Protein AF-X6EL77-F1 (afdb_monomer_lite)

Foldseek 3Di:
DQCPPPNHDDDPVRVVVVVVVVVVPDDDDDDDDDDDDDDDDPPRDDDDPDDPPD

Structure (mmCIF, N/CA/C/O backbone):
data_AF-X6EL77-F1
#
_entry.id   AF-X6EL77-F1
#
loop_
_atom_site.group_PDB
_atom_site.id
_atom_site.type_symbol
_atom_site.label_atom_id
_atom_site.label_alt_id
_atom_site.label_comp_id
_atom_site.label_asym_id
_atom_site.label_entity_id
_atom_site.label_seq_id
_atom_site.pdbx_PDB_ins_code
_atom_site.Cartn_x
_atom_site.Cartn_y
_atom_site.Cartn_z
_atom_site.occupancy
_atom_site.B_iso_or_equiv
_atom_site.auth_seq_id
_atom_site.auth_comp_id
_atom_site.auth_asym_id
_atom_site.auth_atom_id
_atom_site.pdbx_PDB_model_num
ATOM 1 N N . MET A 1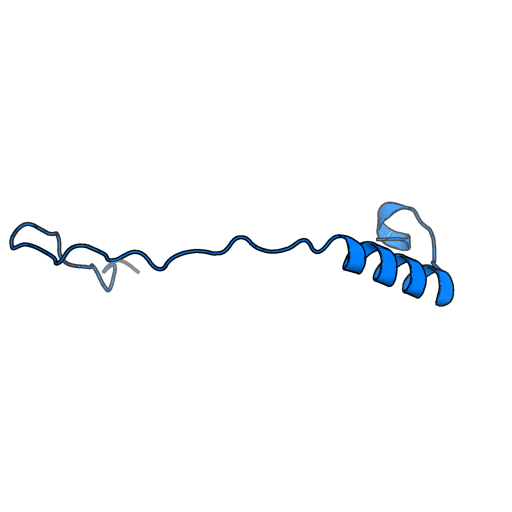 1 ? -5.853 4.029 20.034 1.00 60.72 1 MET A N 1
ATOM 2 C CA . MET A 1 1 ? -5.962 5.454 19.640 1.00 60.72 1 MET A CA 1
ATOM 3 C C . MET A 1 1 ? -6.807 6.257 20.622 1.00 60.72 1 MET A C 1
ATOM 5 O O . MET A 1 1 ? -6.291 7.248 21.111 1.00 60.72 1 MET A O 1
ATOM 9 N N . GLY A 1 2 ? -8.017 5.815 20.994 1.00 72.50 2 GLY A N 1
ATOM 10 C CA . GLY A 1 2 ? -8.893 6.545 21.932 1.00 72.50 2 GLY A CA 1
ATOM 11 C C . GLY A 1 2 ? -8.217 7.009 23.232 1.00 72.50 2 GLY A C 1
ATOM 12 O O . GLY A 1 2 ? -8.069 8.206 23.460 1.00 72.50 2 GLY A O 1
ATOM 13 N N . THR A 1 3 ? -7.717 6.087 24.055 1.00 75.62 3 THR A N 1
ATOM 14 C CA . THR A 1 3 ? -7.128 6.448 25.358 1.00 75.62 3 THR A CA 1
ATOM 15 C C . THR A 1 3 ? -5.730 7.048 25.230 1.00 75.62 3 THR A C 1
ATOM 17 O O . THR A 1 3 ? -5.415 8.033 25.886 1.00 75.62 3 THR A O 1
ATOM 20 N N . THR A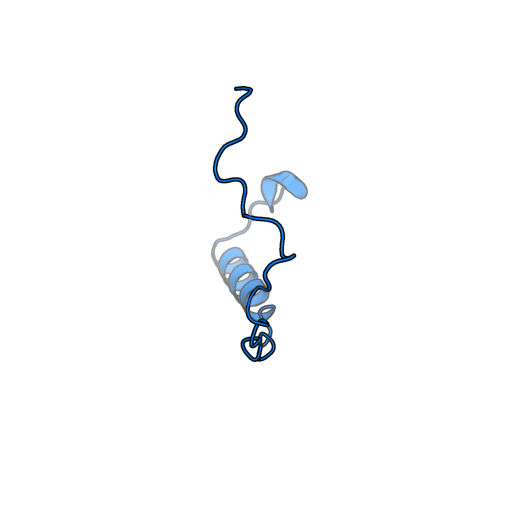 1 4 ? -4.895 6.489 24.353 1.00 78.75 4 THR A N 1
ATOM 21 C CA . THR A 1 4 ? -3.484 6.882 24.200 1.00 78.75 4 THR A CA 1
ATOM 22 C C . THR A 1 4 ? -3.295 8.262 23.566 1.00 78.75 4 THR A C 1
ATOM 24 O O . THR A 1 4 ? -2.324 8.936 23.888 1.00 78.75 4 THR A O 1
ATOM 27 N N . GLN A 1 5 ? -4.181 8.679 22.653 1.00 77.56 5 GLN A N 1
ATOM 28 C CA . GLN A 1 5 ? -4.050 9.952 21.934 1.00 77.56 5 GLN A CA 1
ATOM 29 C C . GLN A 1 5 ? -5.009 11.028 22.452 1.00 77.56 5 GLN A C 1
ATOM 31 O O . GLN A 1 5 ? -4.649 12.201 22.450 1.00 77.56 5 GLN A O 1
ATOM 36 N N . LEU A 1 6 ? -6.216 10.643 22.884 1.00 85.31 6 LEU A N 1
ATOM 37 C CA . LEU A 1 6 ? -7.294 11.578 23.228 1.00 85.31 6 LEU A CA 1
ATOM 38 C C . LEU A 1 6 ? -7.786 11.441 24.678 1.00 85.31 6 LEU A C 1
ATOM 40 O O . LEU A 1 6 ? -8.601 12.246 25.114 1.00 85.31 6 LEU A O 1
ATOM 44 N N . GLY A 1 7 ? -7.315 10.441 25.434 1.00 85.44 7 GLY A N 1
ATOM 45 C CA . GLY A 1 7 ? -7.772 10.188 26.805 1.00 85.44 7 GLY A CA 1
ATOM 46 C C . GLY A 1 7 ? -9.209 9.662 26.909 1.00 85.44 7 GLY A C 1
ATOM 47 O O . GLY A 1 7 ? -9.775 9.682 27.997 1.00 85.44 7 GLY A O 1
ATOM 48 N N . VAL A 1 8 ? -9.800 9.187 25.806 1.00 86.12 8 VAL A N 1
ATOM 49 C CA . VAL A 1 8 ? -11.201 8.732 25.748 1.00 86.12 8 VAL A CA 1
ATOM 50 C C . VAL A 1 8 ? -11.275 7.207 25.701 1.00 86.12 8 VAL A C 1
ATOM 52 O O . VAL A 1 8 ? -10.595 6.567 24.896 1.00 86.12 8 VAL A O 1
ATOM 55 N N . VAL A 1 9 ? -12.124 6.622 26.548 1.00 85.75 9 VAL A N 1
ATOM 56 C CA . VAL A 1 9 ? -12.543 5.218 26.429 1.00 85.75 9 VAL A CA 1
ATOM 57 C C . VAL A 1 9 ? -13.774 5.184 25.530 1.00 85.75 9 VAL A C 1
ATOM 59 O O . VAL A 1 9 ? -14.758 5.846 25.840 1.00 85.75 9 VAL A O 1
ATOM 62 N N . LEU A 1 10 ? -13.692 4.453 24.419 1.00 87.19 10 LEU A N 1
ATOM 63 C CA . LEU A 1 10 ? -14.819 4.252 23.506 1.00 87.19 10 LEU A CA 1
ATOM 64 C C . LEU A 1 10 ? -15.709 3.130 24.041 1.00 87.19 10 LEU A C 1
ATOM 66 O O . LEU A 1 10 ? -15.186 2.121 24.521 1.00 87.19 10 LEU A O 1
ATOM 70 N N . ALA A 1 11 ? -17.023 3.303 23.943 1.00 93.12 11 ALA A N 1
ATOM 71 C CA . ALA A 1 11 ? -17.967 2.211 24.146 1.00 93.12 11 ALA A CA 1
ATOM 72 C C . ALA A 1 11 ? -17.885 1.201 22.986 1.00 93.12 11 ALA A C 1
ATOM 74 O O . ALA A 1 11 ? -17.465 1.550 21.882 1.00 93.12 11 ALA A O 1
ATOM 75 N N . ASP A 1 12 ? -18.326 -0.037 23.218 1.00 92.31 12 ASP A N 1
ATOM 76 C CA . ASP A 1 12 ? -18.251 -1.108 22.211 1.00 92.31 12 ASP A CA 1
ATOM 77 C C . ASP A 1 12 ? -18.993 -0.740 20.909 1.00 92.31 12 ASP A C 1
ATOM 79 O O . ASP A 1 12 ? -18.472 -0.945 19.818 1.00 92.31 12 ASP A O 1
ATOM 83 N N . GLU A 1 13 ? -20.154 -0.084 21.004 1.00 95.06 13 GLU A N 1
ATOM 84 C CA . GLU A 1 13 ? -20.912 0.377 19.829 1.00 95.06 13 GLU A CA 1
ATOM 85 C C . GLU A 1 13 ? -20.182 1.487 19.045 1.00 95.06 13 GLU A C 1
ATOM 87 O O . GLU A 1 13 ? -20.180 1.497 17.813 1.00 95.06 13 GLU A O 1
ATOM 92 N N . GLU A 1 14 ? -19.504 2.411 19.736 1.00 93.12 14 GLU A N 1
ATOM 93 C CA . GLU A 1 14 ? -18.691 3.453 19.091 1.00 93.12 14 GLU A CA 1
ATOM 94 C C . GLU A 1 14 ? -17.461 2.851 18.401 1.00 93.12 14 GLU A C 1
ATOM 96 O O . GLU A 1 14 ? -17.043 3.321 17.339 1.00 93.12 14 GLU A O 1
ATOM 101 N N . LEU A 1 15 ? -16.888 1.800 18.996 1.00 93.31 15 LEU A N 1
ATOM 102 C CA . LEU A 1 15 ? -15.789 1.040 18.416 1.00 93.31 15 LEU A CA 1
ATOM 103 C C . LEU A 1 15 ? -16.232 0.357 17.116 1.00 93.31 15 LEU A C 1
ATOM 105 O O . LEU A 1 15 ? -15.540 0.481 16.106 1.00 93.31 15 LEU A O 1
ATOM 109 N N . ASP A 1 16 ? -17.391 -0.301 17.120 1.00 96.44 16 ASP A N 1
ATOM 110 C CA . ASP A 1 16 ? -17.936 -0.987 15.946 1.00 96.44 16 ASP A CA 1
ATOM 111 C C . ASP A 1 16 ? -18.215 -0.010 14.794 1.00 96.44 16 ASP A C 1
ATOM 113 O O . ASP A 1 16 ? -17.835 -0.266 13.646 1.00 96.44 16 ASP A O 1
ATOM 117 N N . LEU A 1 17 ? -18.800 1.155 15.092 1.00 97.38 17 LEU A N 1
ATOM 118 C CA . LEU A 1 17 ? -19.030 2.213 14.104 1.00 97.38 17 LEU A CA 1
ATOM 119 C C . LEU A 1 17 ? -17.720 2.786 13.549 1.00 97.38 17 LEU A C 1
ATOM 121 O O . LEU A 1 17 ? -17.612 3.034 12.345 1.00 97.38 17 LEU A O 1
ATOM 125 N N . LEU A 1 18 ? -16.705 2.969 14.397 1.00 94.56 18 LEU A N 1
ATOM 126 C CA . LEU A 1 18 ? -15.388 3.427 13.963 1.00 94.56 18 LEU A CA 1
ATOM 127 C C . LEU A 1 18 ? -14.706 2.391 13.061 1.00 94.56 18 LEU A C 1
ATOM 129 O O . LEU A 1 18 ? -14.136 2.760 12.035 1.00 94.56 18 LEU A O 1
ATOM 133 N N . VAL A 1 19 ? -14.783 1.102 13.399 1.00 96.56 19 VAL A N 1
ATOM 134 C CA . VAL A 1 19 ? -14.256 0.017 12.558 1.00 96.56 19 VAL A CA 1
ATOM 135 C C . VAL A 1 19 ? -14.981 -0.017 11.212 1.00 96.56 19 VAL A C 1
ATOM 137 O O . VAL A 1 19 ? -14.327 -0.104 10.172 1.00 96.56 19 VAL A O 1
ATOM 140 N N . ALA A 1 20 ? -16.309 0.124 11.204 1.00 98.19 20 ALA A N 1
ATOM 141 C CA . ALA A 1 20 ? -17.091 0.208 9.973 1.00 98.19 20 ALA A CA 1
ATOM 142 C C . ALA A 1 20 ? -16.661 1.400 9.099 1.00 98.19 20 ALA A C 1
ATOM 144 O O . ALA A 1 20 ? -16.446 1.237 7.895 1.00 98.19 20 ALA A O 1
ATOM 145 N N . PHE A 1 21 ? -16.456 2.575 9.703 1.00 97.88 21 PHE A N 1
ATOM 146 C CA . PHE A 1 21 ? -15.928 3.749 9.011 1.00 97.88 21 PHE A CA 1
ATOM 147 C C . PHE A 1 21 ? -14.539 3.489 8.417 1.00 97.88 21 PHE A C 1
ATOM 149 O O . PHE A 1 21 ? -14.336 3.741 7.232 1.00 97.88 21 PHE A O 1
ATOM 156 N N . LEU A 1 22 ? -13.594 2.945 9.189 1.00 97.81 22 LEU A N 1
ATOM 157 C CA . LEU A 1 22 ? -12.233 2.684 8.709 1.00 97.81 22 LEU A CA 1
ATOM 158 C C . LEU A 1 22 ? -12.212 1.664 7.563 1.00 97.81 22 LEU A C 1
ATOM 160 O O . LEU A 1 22 ? -11.482 1.854 6.593 1.00 97.81 22 LEU A O 1
ATOM 164 N N . ASN A 1 23 ? -13.053 0.631 7.627 1.00 97.94 23 ASN A N 1
ATOM 165 C CA . ASN A 1 23 ? -13.185 -0.343 6.544 1.00 97.94 23 ASN A CA 1
ATOM 166 C C . ASN A 1 23 ? -13.707 0.298 5.250 1.00 97.94 23 ASN A C 1
ATOM 168 O O . ASN A 1 23 ? -13.255 -0.070 4.165 1.00 97.94 23 ASN A O 1
ATOM 172 N N . SER A 1 24 ? -14.592 1.297 5.353 1.00 97.81 24 SER A N 1
ATOM 173 C CA . SER A 1 24 ? -15.123 2.035 4.197 1.00 97.81 24 SER A CA 1
ATOM 174 C C . SER A 1 24 ? -14.067 2.855 3.442 1.00 97.81 24 SER A C 1
ATOM 176 O O . SER A 1 24 ? -14.302 3.258 2.306 1.00 97.81 24 SER A O 1
ATOM 178 N N . LEU A 1 25 ? -12.892 3.075 4.044 1.00 98.25 25 LEU A N 1
ATOM 179 C CA . LEU A 1 25 ? -11.787 3.810 3.423 1.00 98.25 25 LEU A CA 1
ATOM 180 C C . LEU A 1 25 ? -10.958 2.949 2.456 1.00 98.25 25 LEU A C 1
ATOM 182 O O . LEU A 1 25 ? -10.061 3.472 1.793 1.00 98.25 25 LEU A O 1
ATOM 186 N N . THR A 1 26 ? -11.226 1.641 2.366 1.00 97.62 26 THR A N 1
ATOM 187 C CA . THR A 1 26 ? -10.524 0.754 1.429 1.00 97.62 26 THR A CA 1
ATOM 188 C C . THR A 1 26 ? -11.067 0.957 0.016 1.00 97.62 26 THR A C 1
ATOM 190 O O . THR A 1 26 ? -12.184 0.550 -0.291 1.00 97.62 26 THR A O 1
ATOM 193 N N . GLY A 1 27 ? -10.272 1.596 -0.843 1.00 97.31 27 GLY A N 1
ATOM 194 C CA . GLY A 1 27 ? -10.588 1.771 -2.262 1.00 97.31 27 GLY A CA 1
ATOM 195 C C . GLY A 1 27 ? -10.236 0.554 -3.121 1.00 97.31 27 GLY A C 1
ATOM 196 O O . GLY A 1 27 ? -9.617 -0.406 -2.661 1.00 97.31 27 GLY A O 1
ATOM 197 N N . GLU A 1 28 ? -10.599 0.620 -4.399 1.00 97.81 28 GLU A N 1
ATOM 198 C CA . GLU A 1 28 ? -10.182 -0.366 -5.395 1.00 97.81 28 GLU A CA 1
ATOM 199 C C . GLU A 1 28 ? -8.685 -0.204 -5.705 1.00 97.81 28 GLU A C 1
ATOM 201 O O . GLU A 1 28 ? -8.218 0.885 -6.049 1.00 97.81 28 GLU A O 1
ATOM 206 N N . ALA A 1 29 ? -7.918 -1.286 -5.554 1.00 97.31 29 ALA A N 1
ATOM 207 C CA . ALA A 1 29 ? -6.519 -1.298 -5.960 1.00 97.31 29 ALA A CA 1
ATOM 208 C C . ALA A 1 29 ? -6.427 -1.271 -7.497 1.00 97.31 29 ALA A C 1
ATOM 210 O O . ALA A 1 29 ? -7.227 -1.931 -8.158 1.00 97.31 29 ALA A O 1
ATOM 211 N N . PRO A 1 30 ? -5.456 -0.553 -8.085 1.00 97.19 30 PRO A N 1
ATOM 212 C CA . PRO A 1 30 ? -5.311 -0.527 -9.533 1.00 97.19 30 PRO A CA 1
ATOM 213 C C . PRO A 1 30 ? -4.938 -1.913 -10.070 1.00 97.19 30 PRO A C 1
ATOM 215 O O . PRO A 1 30 ? -4.167 -2.649 -9.449 1.00 97.19 30 PRO A O 1
ATOM 218 N N . GLU A 1 31 ? -5.417 -2.237 -11.269 1.00 96.88 31 GLU A N 1
ATOM 219 C CA . GLU A 1 31 ? -4.941 -3.410 -11.997 1.00 96.88 31 GLU A CA 1
ATOM 220 C C . GLU A 1 31 ? -3.487 -3.198 -12.445 1.00 96.88 31 GLU A C 1
ATOM 222 O O . GLU A 1 31 ? -3.163 -2.241 -13.153 1.00 96.88 31 GLU A O 1
ATOM 227 N N . VAL A 1 32 ? -2.592 -4.103 -12.040 1.00 96.75 32 VAL A N 1
ATOM 228 C CA . VAL A 1 32 ? -1.174 -4.066 -12.420 1.00 96.75 32 VAL A CA 1
ATOM 229 C C . VAL A 1 32 ? -0.889 -5.194 -13.404 1.00 96.75 32 VAL A C 1
ATOM 231 O O . VAL A 1 32 ? -0.839 -6.366 -13.031 1.00 96.75 32 VAL A O 1
ATOM 234 N N . ALA A 1 33 ? -0.666 -4.839 -14.670 1.00 97.38 33 ALA A N 1
ATOM 235 C CA . ALA A 1 33 ? -0.190 -5.788 -15.670 1.00 97.38 33 ALA A CA 1
ATOM 236 C C . ALA A 1 33 ? 1.230 -6.259 -15.317 1.00 97.38 33 ALA A C 1
ATOM 238 O O . ALA A 1 33 ? 2.124 -5.445 -15.073 1.00 97.38 33 ALA A O 1
ATOM 239 N N . TYR A 1 34 ? 1.444 -7.576 -15.299 1.00 97.56 34 TYR A N 1
ATOM 240 C CA . TYR A 1 34 ? 2.750 -8.136 -14.966 1.00 97.56 34 TYR A CA 1
ATOM 241 C C . TYR A 1 34 ? 3.776 -7.786 -16.057 1.00 97.56 34 TYR A C 1
ATOM 243 O O . TYR A 1 34 ? 3.543 -8.104 -17.229 1.00 97.56 34 TYR A O 1
ATOM 251 N N . PRO A 1 35 ? 4.905 -7.136 -15.720 1.00 96.81 35 PRO A N 1
ATOM 252 C CA . PRO A 1 35 ? 5.865 -6.724 -16.728 1.00 96.81 35 PRO A CA 1
ATOM 253 C C . PRO A 1 35 ? 6.611 -7.935 -17.290 1.00 96.81 35 PRO A C 1
ATOM 255 O O . PRO A 1 35 ? 7.058 -8.818 -16.556 1.00 96.81 35 PRO A O 1
ATOM 258 N N . ILE A 1 36 ? 6.814 -7.938 -18.606 1.00 97.44 36 ILE A 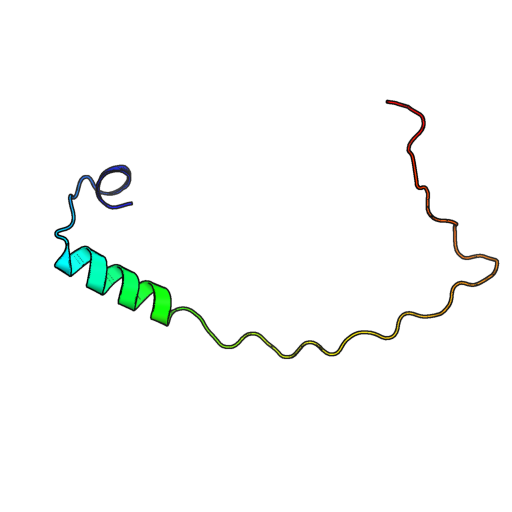N 1
ATOM 259 C CA . ILE A 1 36 ? 7.753 -8.857 -19.246 1.00 97.44 36 ILE A CA 1
ATOM 260 C C . ILE A 1 36 ? 9.144 -8.239 -19.138 1.00 97.44 36 ILE A C 1
ATOM 262 O O . ILE A 1 36 ? 9.445 -7.238 -19.788 1.00 97.44 36 ILE A O 1
ATOM 266 N N . LEU A 1 37 ? 9.982 -8.819 -18.281 1.00 96.94 37 LEU A N 1
ATOM 267 C CA . LEU A 1 37 ? 11.372 -8.399 -18.143 1.00 96.94 37 LEU A CA 1
ATOM 268 C C . LEU A 1 37 ? 12.194 -8.892 -19.344 1.00 96.94 37 LEU A C 1
ATOM 270 O O . LEU A 1 37 ? 11.955 -10.000 -19.834 1.00 96.94 37 LEU A O 1
ATOM 274 N N . PRO A 1 38 ? 13.169 -8.100 -19.826 1.00 96.00 38 PRO A N 1
ATOM 275 C CA . PRO A 1 38 ? 14.045 -8.539 -20.899 1.00 96.00 38 PRO A CA 1
ATOM 276 C C . PRO A 1 38 ? 14.935 -9.693 -20.429 1.00 96.00 38 PRO A C 1
ATOM 278 O O . PRO A 1 38 ? 15.319 -9.772 -19.261 1.00 96.00 38 PRO A O 1
ATOM 281 N N . SER A 1 39 ? 15.300 -10.572 -21.360 1.00 96.38 39 SER A N 1
ATOM 282 C CA . SER A 1 39 ? 16.322 -11.586 -21.107 1.00 96.38 39 SER A CA 1
ATOM 283 C C . SER A 1 39 ? 17.676 -10.930 -20.827 1.00 96.38 39 SER A C 1
ATOM 285 O O . SER A 1 39 ? 18.020 -9.906 -21.423 1.00 96.38 39 SER A O 1
ATOM 287 N N . GLU A 1 40 ? 18.457 -11.538 -19.936 1.00 96.88 40 GLU A N 1
ATOM 288 C CA . GLU A 1 40 ? 19.839 -11.125 -19.696 1.00 96.88 40 GLU A CA 1
ATOM 289 C C . GLU A 1 40 ? 20.707 -11.292 -20.956 1.00 96.88 40 GLU A C 1
ATOM 291 O O . GLU A 1 40 ? 20.471 -12.167 -21.793 1.00 96.88 40 GLU A O 1
ATOM 296 N N . THR A 1 41 ? 21.730 -10.450 -21.090 1.00 96.62 41 THR A N 1
ATOM 297 C CA . THR A 1 41 ? 22.756 -10.548 -22.133 1.00 96.62 41 THR A CA 1
ATOM 298 C C . THR A 1 41 ? 24.090 -10.974 -21.525 1.00 96.62 41 THR A C 1
ATOM 300 O O . THR A 1 41 ? 24.264 -10.996 -20.307 1.00 96.62 41 THR A O 1
ATOM 303 N N . ALA A 1 42 ? 25.084 -11.256 -22.373 1.00 96.12 42 ALA A N 1
ATOM 304 C CA . ALA A 1 42 ? 26.440 -11.570 -21.919 1.00 96.12 42 ALA A CA 1
ATOM 305 C C . ALA A 1 42 ? 27.081 -10.453 -21.069 1.00 96.12 42 ALA A C 1
ATOM 307 O O . ALA A 1 42 ? 28.002 -10.722 -20.302 1.00 96.12 42 ALA A O 1
ATOM 308 N N . THR A 1 43 ? 26.604 -9.210 -21.200 1.00 96.31 43 THR A N 1
ATOM 309 C CA . THR A 1 43 ? 27.091 -8.056 -20.434 1.00 96.31 43 THR A CA 1
ATOM 310 C C . THR A 1 43 ? 26.221 -7.728 -19.221 1.00 96.31 43 THR A C 1
ATOM 312 O O . THR A 1 43 ? 26.559 -6.803 -18.486 1.00 96.31 43 THR A O 1
ATOM 315 N N . THR A 1 44 ? 25.105 -8.435 -18.995 1.00 96.44 44 THR A N 1
ATOM 316 C CA . THR A 1 44 ? 24.287 -8.256 -17.789 1.00 96.44 44 THR A CA 1
ATOM 317 C C . THR A 1 44 ? 25.080 -8.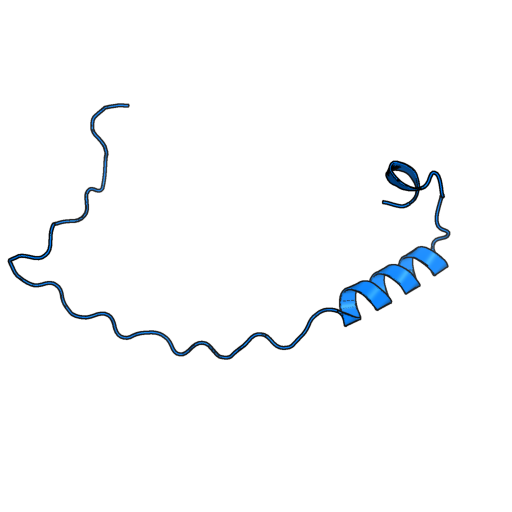748 -16.570 1.00 96.44 44 THR A C 1
ATOM 319 O O . THR A 1 44 ? 25.467 -9.919 -16.536 1.00 96.44 44 THR A O 1
ATOM 322 N N . PRO A 1 45 ? 25.352 -7.889 -15.565 1.00 94.06 45 PRO A N 1
ATOM 323 C CA . PRO A 1 45 ? 26.060 -8.307 -14.359 1.00 94.06 45 PRO A CA 1
ATOM 324 C C . PRO A 1 45 ? 25.347 -9.467 -13.658 1.00 94.06 45 PRO A C 1
ATOM 326 O O . PRO A 1 45 ? 24.120 -9.480 -13.550 1.00 94.06 45 PRO A O 1
ATOM 329 N N . ARG A 1 46 ? 26.118 -10.441 -13.161 1.00 93.19 46 ARG A N 1
ATOM 330 C CA . ARG A 1 46 ? 25.560 -11.593 -12.443 1.00 93.19 46 ARG A CA 1
ATOM 331 C C . ARG A 1 46 ? 25.024 -11.176 -11.065 1.00 93.19 46 ARG A C 1
ATOM 333 O O . ARG A 1 46 ? 25.645 -10.335 -10.412 1.00 93.19 46 ARG A O 1
ATOM 340 N N . PRO A 1 47 ? 23.927 -11.789 -10.587 1.00 92.69 47 PRO A N 1
ATOM 341 C CA . PRO A 1 47 ? 23.454 -11.582 -9.223 1.00 92.69 47 PRO A CA 1
ATOM 342 C C . PRO A 1 47 ? 24.528 -11.960 -8.197 1.00 92.69 47 PRO A C 1
ATOM 344 O O . PRO A 1 47 ? 25.133 -13.028 -8.290 1.00 92.69 47 PRO A O 1
ATOM 347 N N . VAL A 1 48 ? 24.731 -11.115 -7.188 1.00 92.31 48 VAL A N 1
ATOM 348 C CA . VAL A 1 48 ? 25.513 -11.469 -5.998 1.00 92.31 48 VAL A CA 1
ATOM 349 C C . VAL A 1 48 ? 24.576 -12.083 -4.964 1.00 92.31 48 VAL A C 1
ATOM 351 O O . VAL A 1 48 ? 23.693 -11.416 -4.436 1.00 92.31 48 VAL A O 1
ATOM 354 N N . THR A 1 49 ? 24.732 -13.378 -4.702 1.00 85.75 49 THR A N 1
ATOM 355 C CA . THR A 1 49 ? 23.851 -14.118 -3.784 1.00 85.75 49 THR A CA 1
ATOM 356 C C . THR A 1 49 ? 24.309 -14.048 -2.330 1.00 85.75 49 THR A C 1
ATOM 358 O O . THR A 1 49 ? 23.504 -14.295 -1.436 1.00 85.75 49 THR A O 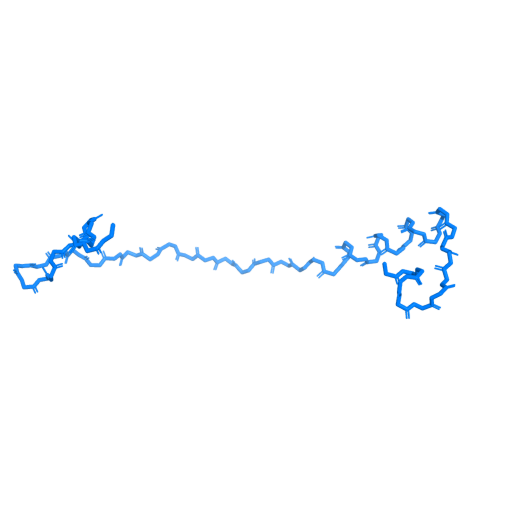1
ATOM 361 N N 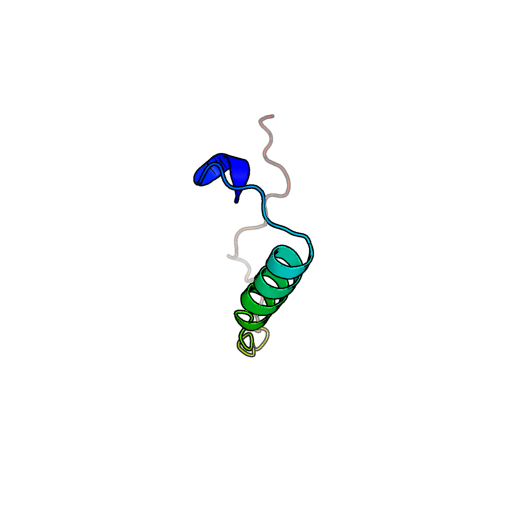. GLN A 1 50 ? 25.572 -13.685 -2.082 1.00 83.12 50 GLN A N 1
ATOM 362 C CA . GLN A 1 50 ? 26.134 -13.466 -0.749 1.00 83.12 50 GLN A CA 1
ATOM 363 C C . GLN A 1 50 ? 27.158 -12.327 -0.770 1.00 83.12 50 GLN A C 1
ATOM 365 O O . GLN A 1 50 ? 27.950 -12.205 -1.705 1.00 83.12 50 GLN A O 1
ATOM 370 N N . ILE A 1 51 ? 27.153 -11.502 0.278 1.00 77.50 51 ILE A N 1
ATOM 371 C CA . ILE A 1 51 ? 28.172 -10.477 0.515 1.00 77.50 51 ILE A CA 1
ATOM 372 C C . ILE A 1 51 ? 29.206 -11.106 1.449 1.00 77.50 51 ILE A C 1
ATOM 374 O O . ILE A 1 51 ? 28.957 -11.237 2.644 1.00 77.50 51 ILE A O 1
ATOM 378 N N . SER A 1 52 ? 30.357 -11.527 0.924 1.00 68.88 52 SER A N 1
ATOM 379 C CA . SER A 1 52 ? 31.422 -12.082 1.766 1.00 68.88 52 SER A CA 1
ATOM 380 C C . SER A 1 52 ? 32.065 -10.948 2.573 1.00 68.88 52 SER A C 1
ATOM 382 O O . SER A 1 52 ? 32.911 -10.216 2.064 1.00 68.88 52 SER A O 1
ATOM 384 N N . GLY A 1 53 ? 31.606 -10.769 3.814 1.00 64.69 53 GLY A N 1
ATOM 385 C CA . GLY A 1 53 ? 32.060 -9.705 4.716 1.00 64.69 53 GLY A CA 1
ATOM 386 C C . GLY A 1 53 ? 31.349 -9.621 6.074 1.00 64.69 53 GLY A C 1
ATOM 387 O O . GLY A 1 53 ? 31.849 -8.905 6.940 1.00 64.69 53 GLY A O 1
ATOM 388 N N . LYS A 1 54 ? 30.237 -10.341 6.282 1.00 45.88 54 LYS A N 1
ATOM 389 C CA . LYS A 1 54 ? 29.640 -10.682 7.586 1.00 45.88 54 LYS A CA 1
ATOM 390 C C . LYS A 1 54 ? 28.820 -11.958 7.463 1.00 45.88 54 LYS A C 1
ATOM 392 O O . LYS A 1 54 ? 28.105 -12.071 6.445 1.00 45.88 54 LYS A O 1
#

Secondary structure (DSSP, 8-state):
-HHHHH--PPPHHHHHHHHHHHHHT--PPPP-PPP-PPPP-TTSPPP----TT-

pLDDT: mean 90.27, std 11.01, range [45.88, 98.25]

Sequence (54 aa):
MGTTQLGVVLADEELDLLVAFLNSLTGEAPEVAYPILPSETATTPRPVTQISGK

Radius of gyration: 24.8 Å; chains: 1; bounding box: 53×26×49 Å